Protein AF-A0AAN5B076-F1 (afdb_monomer)

Sequence (112 aa):
MNPATCAICGQPLDDAAEGAYGDWVAFADHDNHTLPEPGSRAPGLAYFCAEHLALARERAAWRCHDAVQALRLHAGAQAASAPQALSAPAPLAGAAEADLAPQSPWWQRWWG

Nearest PDB structures (foldseek):
  7rwm-assembly1_A  TM=4.803E-01  e=9.383E-01  Lactococcus cremoris subsp. cremoris IBB477

Radius of gyration: 25.63 Å; Cα contacts (8 Å, |Δi|>4): 112; chains: 1; bounding box: 55×45×74 Å

Foldseek 3Di:
DDFAAALAPRHGQVPQDPPFGWDKAAALPQDPPDPADVPDDRFRIGIHTSVCRVQLNVHSDDGPVVSSVVSNVVVVVVVVVPPPPDPDPDDDDDDDDDDDDPPDPPVVPPDD

Mean predicted aligned error: 15.93 Å

pLDDT: mean 70.01, std 17.13, range [39.66, 91.88]

Solvent-accessible surface area (backbone atoms only — not comparable to full-atom values): 7184 Å² total; per-residue (Å²): 131,85,72,60,39,17,75,72,83,56,53,48,59,88,72,43,58,94,88,45,71,47,50,76,46,63,16,61,55,36,58,90,82,61,80,54,56,96,89,51,82,49,61,21,56,48,40,24,40,52,89,50,36,64,67,50,60,78,35,26,84,32,47,39,71,60,36,48,50,55,49,41,52,50,54,53,50,49,64,70,64,47,81,77,80,74,84,74,80,77,80,90,72,80,88,81,82,90,79,93,73,86,79,75,63,81,79,64,80,79,62,135

Structure (mmCIF, N/CA/C/O backbone):
data_AF-A0AAN5B076-F1
#
_entry.id   AF-A0AAN5B076-F1
#
loop_
_atom_site.group_PDB
_atom_site.id
_atom_site.type_symbol
_atom_site.label_atom_id
_atom_site.label_alt_id
_atom_site.label_comp_id
_atom_site.label_asym_id
_atom_site.label_entity_id
_atom_site.label_seq_id
_atom_site.pdbx_PDB_ins_code
_atom_site.Cartn_x
_atom_site.Cartn_y
_atom_site.Cartn_z
_atom_site.occupancy
_atom_site.B_iso_or_equiv
_atom_site.auth_seq_id
_atom_site.auth_comp_id
_atom_site.auth_asym_id
_atom_site.auth_atom_id
_atom_site.pdbx_PDB_model_num
ATOM 1 N N . MET A 1 1 ? 14.658 -4.714 15.142 1.00 47.34 1 MET A N 1
ATOM 2 C CA . MET A 1 1 ? 14.052 -4.628 13.795 1.00 47.34 1 MET A CA 1
ATOM 3 C C . MET A 1 1 ? 12.771 -3.827 13.941 1.00 47.34 1 MET A C 1
ATOM 5 O O . MET A 1 1 ? 12.039 -4.111 14.876 1.00 47.34 1 MET A O 1
ATOM 9 N N . ASN A 1 2 ? 12.540 -2.802 13.116 1.00 59.69 2 ASN A N 1
ATOM 10 C CA . ASN A 1 2 ? 11.247 -2.108 13.117 1.00 59.69 2 ASN A CA 1
ATOM 11 C C . ASN A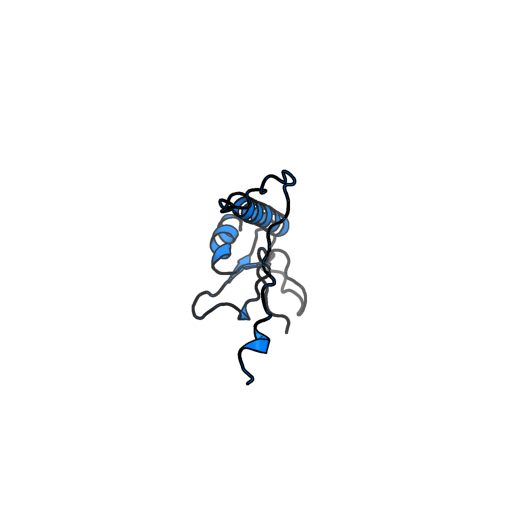 1 2 ? 10.221 -2.996 12.396 1.00 59.69 2 ASN A C 1
ATOM 13 O O . ASN A 1 2 ? 10.537 -3.453 11.294 1.00 59.69 2 ASN A O 1
ATOM 17 N N . PRO A 1 3 ? 9.042 -3.257 12.984 1.00 69.81 3 PRO A N 1
ATOM 18 C CA . PRO A 1 3 ? 8.018 -4.060 12.331 1.00 69.81 3 PRO A CA 1
ATOM 19 C C . PRO A 1 3 ? 7.515 -3.352 11.068 1.00 69.81 3 PRO A C 1
ATOM 21 O O . PRO A 1 3 ? 7.476 -2.119 10.999 1.00 69.81 3 PRO A O 1
ATOM 24 N N . ALA A 1 4 ? 7.135 -4.131 10.055 1.00 81.31 4 ALA A N 1
ATOM 25 C CA . ALA A 1 4 ? 6.453 -3.583 8.889 1.00 81.31 4 ALA A CA 1
ATOM 26 C C . ALA A 1 4 ? 5.117 -2.972 9.332 1.00 81.31 4 ALA A C 1
ATOM 28 O O . ALA A 1 4 ? 4.411 -3.560 10.148 1.00 81.31 4 ALA A O 1
ATOM 29 N N . THR A 1 5 ? 4.770 -1.796 8.812 1.00 86.25 5 THR A N 1
ATOM 30 C CA . THR A 1 5 ? 3.524 -1.097 9.148 1.00 86.25 5 THR A CA 1
ATOM 31 C C . THR A 1 5 ? 2.678 -0.890 7.907 1.00 86.25 5 THR A C 1
ATOM 33 O O . THR A 1 5 ? 3.201 -0.655 6.814 1.00 86.25 5 THR A O 1
ATOM 36 N N . CYS A 1 6 ? 1.357 -1.005 8.056 1.00 88.38 6 CYS A N 1
ATOM 37 C CA . CYS A 1 6 ? 0.434 -0.779 6.954 1.00 88.38 6 CYS A CA 1
ATOM 38 C C . CYS A 1 6 ? 0.576 0.658 6.437 1.00 88.38 6 CYS A C 1
ATOM 40 O O . CYS A 1 6 ? 0.461 1.617 7.201 1.00 88.38 6 CYS A O 1
ATOM 42 N N . ALA A 1 7 ? 0.762 0.824 5.126 1.00 87.44 7 ALA A N 1
ATOM 43 C CA . ALA A 1 7 ? 0.943 2.139 4.512 1.00 87.44 7 ALA A CA 1
ATOM 44 C C . ALA A 1 7 ? -0.297 3.061 4.596 1.00 87.44 7 ALA A C 1
ATOM 46 O O . ALA A 1 7 ? -0.170 4.266 4.348 1.00 87.44 7 ALA A O 1
ATOM 47 N N . ILE A 1 8 ? -1.471 2.519 4.951 1.00 88.62 8 ILE A N 1
ATOM 48 C CA . ILE A 1 8 ? -2.737 3.255 5.094 1.00 88.62 8 ILE A CA 1
ATOM 49 C C . ILE A 1 8 ? -3.029 3.577 6.562 1.00 88.62 8 ILE A C 1
ATOM 51 O O . ILE A 1 8 ? -3.036 4.750 6.920 1.00 88.62 8 ILE A O 1
ATOM 55 N N . CYS A 1 9 ? -3.249 2.562 7.406 1.00 86.62 9 CYS A N 1
ATOM 56 C CA . CYS A 1 9 ? -3.675 2.751 8.800 1.00 86.62 9 CYS A CA 1
ATOM 57 C C . CYS A 1 9 ? -2.522 2.786 9.818 1.00 86.62 9 CYS A C 1
ATOM 59 O O . CYS A 1 9 ? -2.746 3.100 10.982 1.00 86.62 9 CYS A O 1
ATOM 61 N N . GLY A 1 10 ? -1.294 2.452 9.410 1.00 84.88 10 GLY A N 1
ATOM 62 C CA . GLY A 1 10 ? -0.125 2.445 10.293 1.00 84.88 10 GLY A CA 1
ATOM 63 C C . GLY A 1 10 ? -0.039 1.261 11.259 1.00 84.88 10 GLY A C 1
ATOM 64 O O . GLY A 1 10 ? 0.939 1.190 12.000 1.00 84.88 10 GLY A O 1
ATOM 65 N N . GLN A 1 11 ? -0.996 0.321 11.246 1.00 82.75 11 GLN A N 1
ATOM 66 C CA . GLN A 1 11 ? -0.936 -0.860 12.114 1.00 82.75 11 GLN A CA 1
ATOM 67 C C . GLN A 1 11 ? 0.317 -1.705 11.830 1.00 82.75 11 GLN A C 1
ATOM 69 O O . GLN A 1 11 ? 0.622 -1.954 10.654 1.00 82.75 11 GLN A O 1
ATOM 74 N N . PRO A 1 12 ? 1.043 -2.140 12.874 1.00 78.25 12 PRO A N 1
ATOM 75 C CA . PRO A 1 12 ? 2.197 -3.014 12.722 1.00 78.25 12 PRO A CA 1
ATOM 76 C C . PRO A 1 12 ? 1.772 -4.439 12.339 1.00 78.25 12 PRO A C 1
ATOM 78 O O . PRO A 1 12 ? 0.672 -4.885 12.653 1.00 78.25 12 PRO A O 1
ATOM 81 N N . LEU A 1 13 ? 2.669 -5.160 11.662 1.00 74.75 13 LEU A N 1
ATOM 82 C CA . LEU A 1 13 ? 2.508 -6.570 11.289 1.00 74.75 13 LEU A CA 1
ATOM 83 C C . LEU A 1 13 ? 2.262 -7.478 12.509 1.00 74.75 13 LEU A C 1
ATOM 85 O O . LEU A 1 13 ? 1.474 -8.410 12.403 1.00 74.75 13 LEU A O 1
ATOM 89 N N . ASP A 1 14 ? 2.900 -7.191 13.648 1.00 66.62 14 ASP A N 1
ATOM 90 C CA . ASP A 1 14 ? 2.800 -7.991 14.881 1.00 66.62 14 ASP A CA 1
ATOM 91 C C . ASP A 1 14 ? 1.403 -7.980 15.533 1.00 66.62 14 ASP A C 1
ATOM 93 O O . ASP A 1 14 ? 1.087 -8.889 16.293 1.00 66.62 14 ASP A O 1
ATOM 97 N N . ASP A 1 15 ? 0.546 -7.001 15.214 1.00 58.81 15 ASP A N 1
ATOM 98 C CA . ASP A 1 15 ? -0.837 -6.920 15.721 1.00 58.81 15 ASP A CA 1
ATOM 99 C C . ASP A 1 15 ? -1.846 -7.709 14.860 1.00 58.81 15 ASP A C 1
ATOM 101 O O . ASP A 1 15 ? -3.058 -7.647 15.084 1.00 58.81 15 ASP A O 1
ATOM 105 N N . ALA A 1 16 ? -1.377 -8.458 13.854 1.00 54.72 16 ALA A N 1
ATOM 106 C CA . ALA A 1 16 ? -2.226 -9.365 13.094 1.00 54.72 16 ALA A CA 1
ATOM 107 C C . ALA A 1 16 ? -2.665 -10.535 13.991 1.00 54.72 16 ALA A C 1
ATOM 109 O O . ALA A 1 16 ? -1.950 -11.527 14.139 1.00 54.72 16 ALA A O 1
ATOM 110 N N . ALA A 1 17 ? -3.855 -10.412 14.586 1.00 53.59 17 ALA A N 1
ATOM 111 C CA . ALA A 1 17 ? -4.546 -11.508 15.258 1.00 53.59 17 ALA A CA 1
ATOM 112 C C . ALA A 1 17 ? -4.506 -12.777 14.386 1.00 53.59 17 ALA A C 1
ATOM 114 O O . ALA A 1 17 ? -4.632 -12.693 13.160 1.00 53.59 17 ALA A O 1
ATOM 115 N N . GLU A 1 18 ? -4.296 -13.933 15.025 1.00 51.22 18 GLU A N 1
ATOM 116 C CA . GLU A 1 18 ? -4.060 -15.233 14.386 1.00 51.22 18 GLU A CA 1
ATOM 117 C C . GLU A 1 18 ? -4.918 -15.432 13.120 1.00 51.22 18 GLU A C 1
ATOM 119 O O . GLU A 1 18 ? -6.136 -15.581 13.189 1.00 51.22 18 GLU A O 1
ATOM 124 N N . GLY A 1 19 ? -4.274 -15.406 11.945 1.00 57.59 19 GLY A N 1
ATOM 125 C CA . GLY A 1 19 ? -4.910 -15.684 10.652 1.00 57.59 19 GLY A CA 1
ATOM 126 C C . GLY A 1 19 ? -5.154 -14.488 9.721 1.00 57.59 19 GLY A C 1
ATOM 127 O O . GLY A 1 19 ? -5.460 -14.714 8.552 1.00 57.59 19 GLY A O 1
ATOM 128 N N . ALA A 1 20 ? -4.968 -13.239 10.162 1.00 62.88 20 ALA A N 1
ATOM 129 C CA . ALA A 1 20 ? -5.133 -12.048 9.316 1.00 62.88 20 ALA A CA 1
ATOM 130 C C . ALA A 1 20 ? -3.786 -11.450 8.870 1.00 62.88 20 ALA A C 1
ATOM 132 O O . ALA A 1 20 ? -3.467 -10.297 9.162 1.00 62.88 20 ALA A O 1
ATOM 133 N N . TYR A 1 21 ? -2.975 -12.2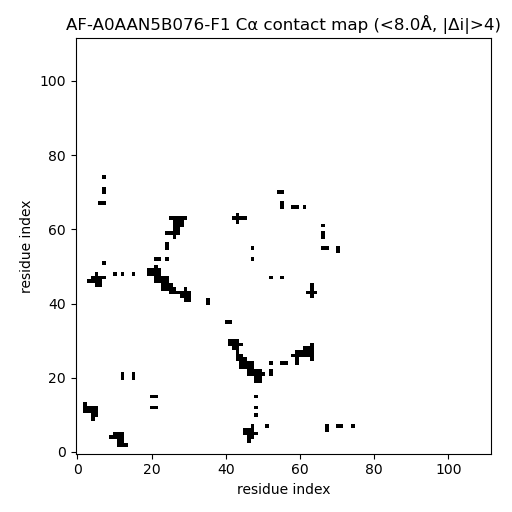35 8.158 1.00 75.19 21 TYR A N 1
ATOM 134 C CA . TYR A 1 21 ? -1.677 -11.766 7.671 1.00 75.19 21 TYR A CA 1
ATOM 135 C C . TYR A 1 21 ? -1.859 -10.742 6.545 1.00 75.19 21 TYR A C 1
ATOM 137 O O . TYR A 1 21 ? -2.508 -11.010 5.532 1.00 75.19 21 TYR A O 1
ATOM 145 N N . GLY A 1 22 ? -1.296 -9.548 6.736 1.00 81.88 22 GLY A N 1
ATOM 146 C CA . GLY A 1 22 ? -1.092 -8.609 5.642 1.00 81.88 22 GLY A CA 1
ATOM 147 C C . GLY A 1 22 ? 0.005 -9.086 4.694 1.00 81.88 22 GLY A C 1
ATOM 148 O O . GLY A 1 22 ? 0.698 -10.067 4.963 1.00 81.88 22 GLY A O 1
ATOM 149 N N . ASP A 1 23 ? 0.177 -8.379 3.584 1.00 87.00 23 ASP A N 1
ATOM 150 C CA . ASP A 1 23 ? 1.116 -8.769 2.535 1.00 87.00 23 ASP A CA 1
ATOM 151 C C . ASP A 1 23 ? 1.801 -7.543 1.919 1.00 87.00 23 ASP A C 1
ATOM 153 O O . ASP A 1 23 ? 1.321 -6.405 2.024 1.00 87.00 23 ASP A O 1
ATOM 157 N N . TRP A 1 24 ? 2.948 -7.779 1.288 1.00 88.25 24 TRP A N 1
ATOM 158 C CA . TRP A 1 24 ? 3.671 -6.760 0.538 1.00 88.25 24 TRP A CA 1
ATOM 159 C C . TRP A 1 24 ? 3.115 -6.671 -0.879 1.00 88.25 24 TRP A C 1
ATOM 161 O O . TRP A 1 24 ? 2.976 -7.672 -1.576 1.00 88.25 24 TRP A O 1
ATOM 171 N N . VAL A 1 25 ? 2.820 -5.454 -1.327 1.00 88.69 25 VAL A N 1
ATOM 172 C CA . VAL A 1 25 ? 2.339 -5.193 -2.685 1.00 88.69 25 VAL A CA 1
ATOM 173 C C . VAL A 1 25 ? 3.410 -4.429 -3.445 1.00 88.69 25 VAL A C 1
ATOM 175 O O . VAL A 1 25 ? 3.831 -3.347 -3.026 1.00 88.69 25 VAL A O 1
ATOM 178 N N . ALA A 1 26 ? 3.841 -5.017 -4.559 1.00 90.44 26 ALA A N 1
ATOM 179 C CA . ALA A 1 26 ? 4.680 -4.370 -5.554 1.00 90.44 26 ALA A CA 1
ATOM 180 C C . ALA A 1 26 ? 3.805 -3.551 -6.513 1.00 90.44 26 ALA A C 1
ATOM 182 O O . ALA A 1 26 ? 2.818 -4.051 -7.055 1.00 90.44 26 ALA A O 1
ATOM 183 N N . PHE A 1 27 ? 4.179 -2.293 -6.701 1.00 90.38 27 PHE A N 1
ATOM 184 C CA . PHE A 1 27 ? 3.540 -1.335 -7.594 1.00 90.38 27 PHE A CA 1
ATOM 185 C C . PHE A 1 27 ? 4.308 -1.206 -8.916 1.00 90.38 27 PHE A C 1
ATOM 187 O O . PHE A 1 27 ? 5.379 -1.785 -9.081 1.00 90.38 27 PHE A O 1
ATOM 194 N N . ALA A 1 28 ? 3.788 -0.431 -9.869 1.00 89.56 28 ALA A N 1
ATOM 195 C CA . ALA A 1 28 ? 4.368 -0.324 -11.211 1.00 89.56 28 ALA A CA 1
ATOM 196 C C . ALA A 1 28 ? 5.774 0.300 -11.248 1.00 89.56 28 ALA A C 1
ATOM 198 O O . ALA A 1 28 ? 6.517 0.079 -12.199 1.00 89.56 28 ALA A O 1
ATOM 199 N N . ASP A 1 29 ? 6.140 1.087 -10.235 1.00 87.44 29 ASP A N 1
ATOM 200 C CA . ASP A 1 29 ? 7.487 1.637 -10.041 1.00 87.44 29 ASP A CA 1
ATOM 201 C C . ASP A 1 29 ? 8.410 0.708 -9.237 1.00 87.44 29 ASP A C 1
ATOM 203 O O . ASP A 1 29 ? 9.527 1.102 -8.900 1.00 87.44 29 ASP A O 1
ATOM 207 N N . HIS A 1 30 ? 7.964 -0.511 -8.915 1.00 83.31 30 HIS A N 1
ATOM 208 C CA . HIS A 1 30 ? 8.806 -1.500 -8.262 1.00 83.31 30 HIS A CA 1
ATOM 209 C C . HIS A 1 30 ? 9.770 -2.129 -9.264 1.00 83.31 30 HIS A C 1
ATOM 211 O O . HIS A 1 30 ? 9.391 -2.955 -10.096 1.00 83.31 30 HIS A O 1
ATOM 217 N N . ASP A 1 31 ? 11.038 -1.749 -9.161 1.00 77.69 31 ASP A N 1
ATOM 218 C CA . ASP A 1 31 ? 12.101 -2.372 -9.931 1.00 77.69 31 ASP A CA 1
ATOM 219 C C . ASP A 1 31 ? 12.571 -3.654 -9.227 1.00 77.69 31 ASP A C 1
ATOM 221 O O . ASP A 1 31 ? 13.310 -3.614 -8.244 1.00 77.69 31 ASP A O 1
ATOM 225 N N . ASN A 1 32 ? 12.129 -4.807 -9.736 1.00 67.19 32 ASN A N 1
ATOM 226 C CA . ASN A 1 32 ? 12.476 -6.124 -9.185 1.00 67.19 32 ASN A CA 1
ATOM 227 C C . ASN A 1 32 ? 13.923 -6.553 -9.525 1.00 67.19 32 ASN A C 1
ATOM 229 O O . ASN A 1 32 ? 14.359 -7.641 -9.147 1.00 67.19 32 ASN A O 1
ATOM 233 N N . HIS A 1 33 ? 14.659 -5.727 -10.279 1.00 62.44 33 HIS A N 1
ATOM 234 C CA . HIS A 1 33 ? 16.037 -5.980 -10.707 1.00 62.44 33 HIS A CA 1
ATOM 235 C C . HIS A 1 33 ? 17.065 -5.259 -9.835 1.00 62.44 33 HIS A C 1
ATOM 237 O O . HIS A 1 33 ? 18.244 -5.620 -9.835 1.00 62.44 33 HIS A O 1
ATOM 243 N N . THR A 1 34 ? 16.622 -4.285 -9.047 1.00 55.44 34 THR A N 1
ATOM 244 C CA . THR A 1 34 ? 17.464 -3.560 -8.109 1.00 55.44 34 THR A CA 1
ATOM 245 C C . THR A 1 34 ? 17.319 -4.208 -6.740 1.00 55.44 34 THR A C 1
ATOM 247 O O . THR A 1 34 ? 16.379 -3.916 -6.006 1.0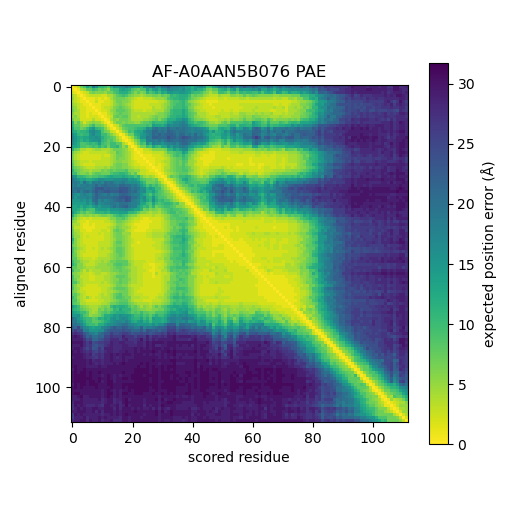0 55.44 34 THR A O 1
ATOM 250 N N . LEU A 1 35 ? 18.243 -5.112 -6.391 1.00 53.06 35 LEU A N 1
ATOM 251 C CA . LEU A 1 35 ? 18.348 -5.612 -5.018 1.00 53.06 35 LEU A CA 1
ATOM 252 C C . LEU A 1 35 ? 18.495 -4.393 -4.092 1.00 53.06 35 LEU A C 1
ATOM 254 O O . LEU A 1 35 ? 19.499 -3.683 -4.204 1.00 53.06 35 LEU A O 1
ATOM 258 N N . PRO A 1 36 ? 17.511 -4.095 -3.224 1.00 53.22 36 PRO A N 1
ATOM 259 C CA . PRO A 1 36 ? 17.634 -2.966 -2.322 1.00 53.22 36 PRO A CA 1
ATOM 260 C C . PRO A 1 36 ? 18.812 -3.236 -1.388 1.00 53.22 36 PRO A C 1
ATOM 262 O O . PRO A 1 36 ? 18.953 -4.341 -0.857 1.00 53.22 36 PRO A O 1
ATOM 265 N N . GLU A 1 37 ? 19.666 -2.234 -1.180 1.00 57.12 37 GLU A N 1
ATOM 266 C CA . GLU A 1 37 ? 20.687 -2.331 -0.140 1.00 57.12 37 GLU A CA 1
ATOM 267 C C . GLU A 1 37 ? 20.018 -2.675 1.201 1.00 57.12 37 GLU A C 1
ATOM 269 O O . GLU A 1 37 ? 18.911 -2.193 1.472 1.00 57.12 37 GLU A O 1
ATOM 274 N N . PRO A 1 38 ? 20.644 -3.505 2.052 1.00 48.00 38 PRO A N 1
ATOM 275 C CA . PRO A 1 38 ? 20.078 -3.859 3.346 1.00 48.00 38 PRO A CA 1
ATOM 276 C C . PRO A 1 38 ? 19.838 -2.588 4.176 1.00 48.00 38 PRO A C 1
ATOM 278 O O . PRO A 1 38 ? 20.773 -1.951 4.649 1.00 48.00 38 PRO A O 1
ATOM 281 N N . GLY A 1 39 ? 18.564 -2.213 4.333 1.00 51.97 39 GLY A N 1
ATOM 282 C CA . GLY A 1 39 ? 18.135 -0.985 5.016 1.00 51.97 39 GLY A CA 1
ATOM 283 C C . GLY A 1 39 ? 17.492 0.073 4.113 1.00 51.97 39 GLY A C 1
ATOM 284 O O . GLY A 1 39 ? 16.903 1.023 4.627 1.00 51.97 39 GLY A O 1
ATOM 285 N N . SER A 1 40 ? 17.535 -0.098 2.791 1.00 54.44 40 SER A N 1
ATOM 286 C CA . SER A 1 40 ? 16.868 0.787 1.838 1.00 54.44 40 SER A CA 1
ATOM 287 C C . SER A 1 40 ? 15.440 0.301 1.575 1.00 54.44 40 SER A C 1
ATOM 289 O O . SER A 1 40 ? 15.215 -0.862 1.237 1.00 54.44 40 SER A O 1
ATOM 291 N N . ARG A 1 41 ? 14.443 1.182 1.746 1.00 59.50 41 ARG A N 1
ATOM 292 C CA . ARG A 1 41 ? 13.068 0.899 1.301 1.00 59.50 41 ARG A CA 1
ATOM 293 C C . ARG A 1 41 ? 13.112 0.739 -0.216 1.00 59.50 41 ARG A C 1
ATOM 295 O O . ARG A 1 41 ? 13.361 1.722 -0.909 1.00 59.50 41 ARG A O 1
ATOM 302 N N . ALA A 1 42 ? 12.871 -0.472 -0.716 1.00 63.94 42 ALA A N 1
ATOM 303 C CA . ALA A 1 42 ? 12.725 -0.689 -2.149 1.00 63.94 42 ALA A CA 1
ATOM 304 C C . ALA A 1 42 ? 11.614 0.242 -2.675 1.00 63.94 42 ALA A C 1
ATOM 306 O O . ALA A 1 42 ? 10.487 0.176 -2.164 1.00 63.94 42 ALA A O 1
ATOM 307 N N . PRO A 1 43 ? 11.904 1.135 -3.638 1.00 72.31 43 PRO A N 1
ATOM 308 C CA . PRO A 1 43 ? 10.866 1.944 -4.258 1.00 72.31 43 PRO A CA 1
ATOM 309 C C . PRO A 1 43 ? 9.816 1.020 -4.885 1.00 72.31 43 PRO A C 1
ATOM 311 O O . PRO A 1 43 ? 10.108 -0.1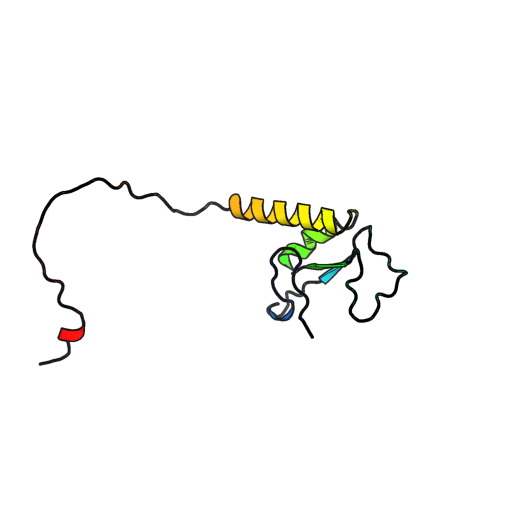14 -5.279 1.00 72.31 43 PRO A O 1
ATOM 314 N N . GLY A 1 44 ? 8.565 1.468 -4.893 1.00 80.81 44 GLY A N 1
ATOM 315 C CA . GLY A 1 44 ? 7.466 0.670 -5.421 1.00 80.81 44 GLY A CA 1
ATOM 316 C C . GLY A 1 44 ? 6.964 -0.474 -4.531 1.00 80.81 44 GLY A C 1
ATOM 317 O O . GLY A 1 44 ? 6.043 -1.160 -4.949 1.00 80.81 44 GLY A O 1
ATOM 318 N N . LEU A 1 45 ? 7.496 -0.697 -3.321 1.00 86.31 45 LEU A N 1
ATOM 319 C CA . LEU A 1 45 ? 7.047 -1.786 -2.439 1.00 86.31 45 LEU A CA 1
ATOM 320 C C . LEU A 1 45 ? 6.474 -1.252 -1.118 1.00 86.31 45 LEU A C 1
ATOM 322 O O . LEU A 1 45 ? 7.125 -0.472 -0.419 1.00 86.31 45 LEU A O 1
ATOM 326 N N . ALA A 1 46 ? 5.270 -1.689 -0.740 1.00 87.94 46 ALA A N 1
ATOM 327 C CA . ALA A 1 46 ? 4.657 -1.311 0.536 1.00 87.94 46 ALA A CA 1
ATOM 328 C C . ALA A 1 46 ? 3.855 -2.457 1.169 1.00 87.94 46 ALA A C 1
ATOM 330 O O . ALA A 1 46 ? 3.283 -3.288 0.467 1.00 87.94 46 ALA A O 1
ATOM 331 N N . TYR A 1 47 ? 3.811 -2.488 2.503 1.00 88.44 47 TYR A N 1
ATOM 332 C CA . TYR A 1 47 ? 3.044 -3.468 3.274 1.00 88.44 47 TYR A CA 1
ATOM 333 C C . TYR A 1 47 ? 1.624 -2.963 3.559 1.00 88.44 47 TYR A C 1
ATOM 335 O O . TYR A 1 47 ? 1.420 -1.785 3.882 1.00 88.44 47 TYR A O 1
ATOM 343 N N . PHE A 1 48 ? 0.643 -3.864 3.489 1.00 89.44 48 PHE A N 1
ATOM 344 C CA . PHE A 1 48 ? -0.760 -3.587 3.796 1.00 89.44 48 PHE A CA 1
ATOM 345 C C . PHE A 1 48 ? -1.336 -4.674 4.700 1.00 89.44 48 PHE A C 1
ATOM 347 O O . PHE A 1 48 ? -1.073 -5.851 4.480 1.00 89.44 48 PHE A O 1
ATOM 354 N N . CYS A 1 49 ? -2.144 -4.293 5.695 1.00 88.19 49 CYS A N 1
ATOM 355 C CA . CYS A 1 49 ? -2.887 -5.264 6.500 1.00 88.19 49 CYS A CA 1
ATOM 356 C C . CYS A 1 49 ? -3.977 -5.957 5.662 1.00 88.19 49 CYS A C 1
ATOM 358 O O . CYS A 1 49 ? -4.351 -5.461 4.596 1.00 88.19 49 CYS A O 1
ATOM 360 N N . ALA A 1 50 ? -4.508 -7.079 6.156 1.00 87.31 50 ALA A N 1
ATOM 361 C CA . ALA A 1 50 ? -5.498 -7.892 5.443 1.00 87.31 50 ALA A CA 1
ATOM 362 C C . ALA A 1 50 ? -6.717 -7.088 4.943 1.00 87.31 50 ALA A C 1
ATOM 364 O O . ALA A 1 50 ? -7.174 -7.302 3.823 1.00 87.31 50 ALA A O 1
ATOM 365 N N . GLU A 1 51 ? -7.189 -6.115 5.730 1.00 87.12 51 GLU A N 1
ATOM 366 C CA . GLU A 1 51 ? -8.314 -5.235 5.375 1.00 87.12 51 GLU A CA 1
ATOM 367 C C . GLU A 1 51 ? -8.022 -4.364 4.141 1.00 87.12 51 GLU A C 1
ATOM 369 O O . GLU A 1 51 ? -8.861 -4.190 3.260 1.00 87.12 51 GLU A O 1
ATOM 374 N N . HIS A 1 52 ? -6.800 -3.846 4.044 1.00 88.81 52 HIS A N 1
ATOM 375 C CA . HIS A 1 52 ? -6.399 -2.895 3.012 1.00 88.81 52 HIS A CA 1
ATOM 376 C C . HIS A 1 52 ? -5.716 -3.545 1.802 1.00 88.81 52 HIS A C 1
ATOM 378 O O . HIS A 1 52 ? -5.504 -2.893 0.775 1.00 88.81 52 HIS A O 1
ATOM 384 N N . LEU A 1 53 ? -5.369 -4.828 1.908 1.00 89.00 53 LEU A N 1
ATOM 385 C CA . LEU A 1 53 ? -4.615 -5.557 0.896 1.00 89.00 53 LEU A CA 1
ATOM 386 C C . LEU A 1 53 ? -5.368 -5.659 -0.438 1.00 89.00 53 LEU A C 1
ATOM 388 O O . LEU A 1 53 ? -4.769 -5.468 -1.496 1.00 89.00 53 LEU A O 1
ATOM 392 N N . ALA A 1 54 ? -6.677 -5.926 -0.403 1.00 89.19 54 ALA A N 1
ATOM 393 C CA . ALA A 1 54 ? -7.492 -6.036 -1.615 1.00 89.19 54 ALA A CA 1
ATOM 394 C C . ALA A 1 54 ? -7.488 -4.725 -2.421 1.00 89.19 54 ALA A C 1
ATOM 396 O O . ALA A 1 54 ? -7.184 -4.723 -3.614 1.00 89.19 54 ALA A O 1
ATOM 397 N N . LEU A 1 55 ? -7.707 -3.597 -1.739 1.00 88.56 55 LEU A N 1
ATOM 398 C CA . LEU A 1 55 ? -7.706 -2.267 -2.351 1.00 88.56 55 LEU A CA 1
ATOM 399 C C . LEU A 1 55 ? -6.331 -1.881 -2.917 1.00 88.56 55 LEU A C 1
ATOM 401 O O . LEU A 1 55 ? -6.250 -1.211 -3.952 1.00 88.56 55 LEU A O 1
ATOM 405 N N . ALA A 1 56 ? -5.251 -2.299 -2.251 1.00 89.94 56 ALA A N 1
ATOM 406 C CA . ALA A 1 56 ? -3.891 -2.089 -2.732 1.00 89.94 56 ALA A CA 1
ATOM 407 C C . ALA A 1 56 ? -3.610 -2.874 -4.022 1.00 89.94 56 ALA A C 1
ATOM 409 O O . ALA A 1 56 ? -3.046 -2.316 -4.964 1.00 89.94 56 ALA A O 1
ATOM 410 N N . ARG A 1 57 ? -4.066 -4.131 -4.109 1.00 90.69 57 ARG A N 1
ATOM 411 C CA . ARG A 1 57 ? -3.886 -4.987 -5.295 1.00 90.69 57 ARG A CA 1
ATOM 412 C C . ARG A 1 57 ? -4.588 -4.440 -6.538 1.00 90.69 57 ARG A C 1
ATOM 414 O O . ARG A 1 57 ? -4.012 -4.483 -7.619 1.00 90.69 57 ARG A O 1
ATOM 421 N N . GLU A 1 58 ? -5.770 -3.845 -6.392 1.00 91.88 58 GLU A N 1
ATOM 422 C CA . GLU A 1 58 ? -6.472 -3.171 -7.501 1.00 91.88 58 GLU 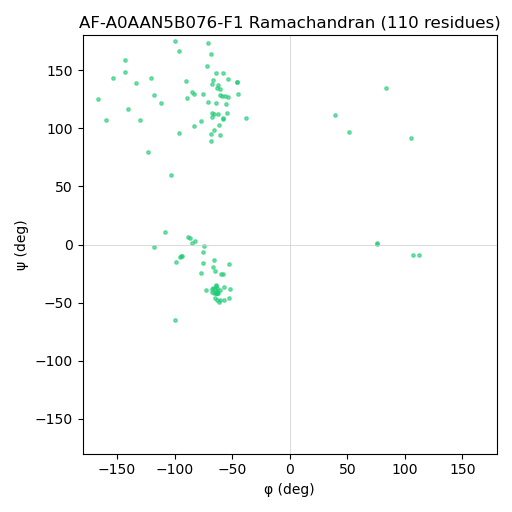A CA 1
ATOM 423 C C . GLU A 1 58 ? -5.663 -2.018 -8.118 1.00 91.88 58 GLU A C 1
ATOM 425 O O . GLU A 1 58 ? -5.856 -1.663 -9.279 1.00 91.88 58 GLU A O 1
ATOM 430 N N . ARG A 1 59 ? -4.752 -1.423 -7.340 1.00 90.38 59 ARG A N 1
ATOM 431 C CA . ARG A 1 59 ? -3.940 -0.263 -7.731 1.00 90.38 59 ARG A CA 1
ATOM 432 C C . ARG A 1 59 ? -2.477 -0.620 -7.973 1.00 90.38 59 ARG A C 1
ATOM 434 O O . ARG A 1 59 ? -1.667 0.282 -8.151 1.00 90.38 59 ARG A O 1
ATOM 441 N N . ALA A 1 60 ? -2.130 -1.907 -8.038 1.00 89.38 60 ALA A N 1
ATOM 442 C CA . ALA A 1 60 ? -0.757 -2.357 -8.276 1.00 89.38 60 ALA A CA 1
ATOM 443 C C . ALA A 1 60 ? -0.167 -1.823 -9.599 1.00 89.38 60 ALA A C 1
ATOM 445 O O . ALA A 1 60 ? 1.039 -1.644 -9.716 1.00 89.38 60 ALA A O 1
ATOM 446 N N . ALA A 1 61 ? -1.010 -1.495 -10.584 1.00 89.31 61 ALA A N 1
ATOM 447 C CA . ALA A 1 61 ? -0.581 -0.899 -11.852 1.00 89.31 61 ALA A CA 1
ATOM 448 C C . ALA A 1 61 ? -0.197 0.595 -11.760 1.00 89.31 61 ALA A C 1
ATOM 450 O O . ALA A 1 61 ? 0.233 1.181 -12.752 1.00 89.31 61 ALA A O 1
ATOM 451 N N . TRP A 1 62 ? -0.397 1.243 -10.611 1.00 90.06 62 TRP A N 1
ATOM 452 C CA . TRP A 1 62 ? -0.082 2.657 -10.404 1.00 90.06 62 TRP A CA 1
ATOM 453 C C . TRP A 1 62 ? 1.297 2.798 -9.758 1.00 90.06 62 TRP A C 1
ATOM 455 O O . TRP A 1 62 ? 1.847 1.827 -9.244 1.00 90.06 62 TRP A O 1
ATOM 465 N N . ARG A 1 63 ? 1.855 4.014 -9.747 1.00 87.56 63 ARG A N 1
ATOM 466 C CA . ARG A 1 63 ? 3.043 4.309 -8.935 1.00 87.56 63 ARG A CA 1
ATOM 467 C C . ARG A 1 63 ? 2.677 4.233 -7.452 1.00 87.56 63 ARG A C 1
ATOM 469 O O . ARG A 1 63 ? 1.636 4.754 -7.059 1.00 87.56 63 ARG A O 1
ATOM 476 N N . CYS A 1 64 ? 3.538 3.643 -6.629 1.00 88.19 64 CYS A N 1
ATOM 477 C CA . CYS A 1 64 ? 3.313 3.382 -5.207 1.00 88.19 64 CYS A CA 1
ATOM 478 C C . CYS A 1 64 ? 2.885 4.635 -4.442 1.00 88.19 64 CYS A C 1
ATOM 480 O O . CYS A 1 64 ? 1.897 4.605 -3.713 1.00 88.19 64 CYS A O 1
ATOM 482 N N . HIS A 1 65 ? 3.571 5.760 -4.659 1.00 87.50 65 HIS A N 1
ATOM 483 C CA . HIS A 1 65 ? 3.204 7.031 -4.033 1.00 87.50 65 HIS A CA 1
ATOM 484 C C . HIS A 1 65 ? 1.754 7.441 -4.350 1.00 87.50 65 HIS A C 1
ATOM 486 O O . HIS A 1 65 ? 0.992 7.777 -3.441 1.00 87.50 65 HIS A O 1
ATOM 492 N N . ASP A 1 66 ? 1.358 7.369 -5.621 1.00 88.81 66 ASP A N 1
ATOM 493 C CA . ASP A 1 66 ? 0.033 7.792 -6.081 1.00 88.81 66 ASP A CA 1
ATOM 494 C C . ASP A 1 66 ? -1.052 6.805 -5.637 1.00 88.81 66 ASP A C 1
ATOM 496 O O . ASP A 1 66 ? -2.126 7.215 -5.196 1.00 88.81 66 ASP A O 1
ATOM 500 N N . ALA A 1 67 ? -0.750 5.504 -5.670 1.00 89.19 67 ALA A N 1
ATOM 501 C CA . ALA A 1 67 ? -1.627 4.457 -5.166 1.00 89.19 67 ALA A CA 1
ATOM 502 C C . ALA A 1 67 ? -1.894 4.625 -3.666 1.00 89.19 67 ALA A C 1
ATOM 504 O O . ALA A 1 67 ? -3.050 4.642 -3.245 1.00 89.19 67 ALA A O 1
ATOM 505 N N . VAL A 1 68 ? -0.845 4.802 -2.856 1.00 87.56 68 VAL A N 1
ATOM 506 C CA . VAL A 1 68 ? -0.964 4.984 -1.402 1.00 87.56 68 VAL A CA 1
ATOM 507 C C . VAL A 1 68 ? -1.721 6.268 -1.070 1.00 87.56 68 VAL A C 1
ATOM 509 O O . VAL A 1 68 ? -2.578 6.247 -0.188 1.00 87.56 68 VAL A O 1
ATOM 512 N N . GLN A 1 69 ? -1.467 7.372 -1.779 1.00 88.81 69 GLN A N 1
ATOM 513 C CA . GLN A 1 69 ? -2.222 8.611 -1.577 1.00 88.81 69 GLN A CA 1
ATOM 514 C C . GLN A 1 69 ? -3.706 8.448 -1.918 1.00 88.81 69 GLN A C 1
ATOM 516 O O . GLN A 1 69 ? -4.564 8.804 -1.110 1.00 88.81 69 GLN A O 1
ATOM 521 N N . ALA A 1 70 ? -4.026 7.855 -3.070 1.00 87.06 70 ALA A N 1
ATOM 522 C CA . ALA A 1 70 ? -5.409 7.597 -3.462 1.00 87.06 70 ALA A CA 1
ATOM 523 C C . ALA A 1 70 ? -6.131 6.684 -2.457 1.00 87.06 70 ALA A C 1
ATOM 525 O O . ALA A 1 70 ? -7.292 6.915 -2.117 1.00 87.06 70 ALA A O 1
ATOM 526 N N . LEU A 1 71 ? -5.433 5.672 -1.939 1.00 87.31 71 LEU A N 1
ATOM 527 C CA . LEU A 1 71 ? -5.959 4.752 -0.936 1.00 87.31 71 LEU A CA 1
ATOM 528 C C . LEU A 1 71 ? -6.205 5.423 0.417 1.00 87.31 71 LEU A C 1
ATOM 530 O O . LEU A 1 71 ? -7.243 5.184 1.029 1.00 87.31 71 LEU A O 1
ATOM 534 N N . ARG A 1 72 ? -5.304 6.302 0.871 1.00 87.94 72 ARG A N 1
ATOM 535 C CA . ARG A 1 72 ? -5.500 7.089 2.101 1.00 87.94 72 ARG A CA 1
ATOM 536 C C . ARG A 1 72 ? -6.690 8.030 1.990 1.00 87.94 72 ARG A C 1
ATOM 538 O O . ARG A 1 72 ? -7.472 8.125 2.931 1.00 87.94 72 ARG A O 1
ATOM 545 N N . LEU A 1 73 ? -6.857 8.686 0.842 1.00 85.69 73 LEU A N 1
ATOM 546 C CA . LEU A 1 73 ? -8.029 9.522 0.579 1.00 85.69 73 LEU A CA 1
ATOM 547 C C . LEU A 1 73 ? -9.316 8.695 0.590 1.00 85.69 73 LEU A C 1
ATOM 549 O O . LEU A 1 73 ? -10.308 9.124 1.170 1.00 85.69 73 LEU A O 1
ATOM 553 N N . HIS A 1 74 ? -9.297 7.498 0.003 1.00 82.50 74 HIS A N 1
ATOM 554 C CA . HIS A 1 74 ? -10.447 6.600 0.010 1.00 82.50 74 HIS A CA 1
ATOM 555 C C . HIS A 1 74 ? -10.796 6.113 1.424 1.00 82.50 74 HIS A C 1
ATOM 557 O O . HIS A 1 74 ? -11.955 6.192 1.820 1.00 82.50 74 HIS A O 1
ATOM 563 N N . ALA A 1 75 ? -9.809 5.685 2.215 1.00 77.56 75 ALA A N 1
ATOM 564 C CA . ALA A 1 75 ? -10.014 5.267 3.602 1.00 77.56 75 ALA A CA 1
ATOM 565 C C . ALA A 1 75 ? -10.497 6.428 4.493 1.00 77.56 75 ALA A C 1
ATOM 567 O O . ALA A 1 75 ? -11.428 6.261 5.276 1.00 77.56 75 ALA A O 1
ATOM 568 N N . GLY A 1 76 ? -9.933 7.630 4.327 1.00 71.81 76 GLY A N 1
ATOM 569 C CA . GLY A 1 76 ? -10.394 8.837 5.019 1.00 71.81 76 GLY A CA 1
ATOM 570 C C . GLY A 1 76 ? -11.815 9.249 4.619 1.00 71.81 76 GLY A C 1
ATOM 571 O O . GLY A 1 76 ? -12.611 9.629 5.476 1.00 71.81 76 GL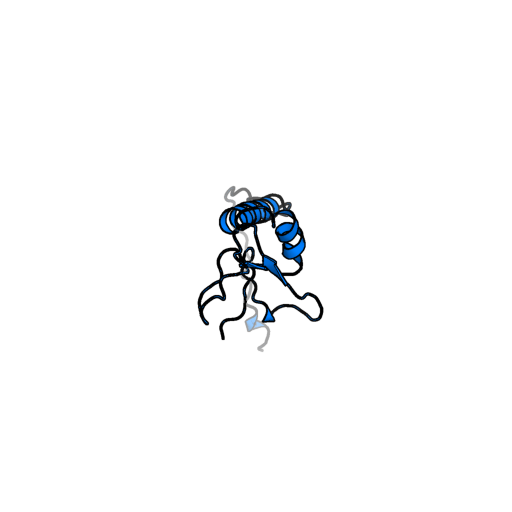Y A O 1
ATOM 572 N N . ALA A 1 77 ? -12.173 9.114 3.339 1.00 65.25 77 ALA A N 1
ATOM 573 C CA . ALA A 1 77 ? -13.534 9.341 2.862 1.00 65.25 77 ALA A CA 1
ATOM 574 C C . ALA A 1 77 ? -14.517 8.295 3.409 1.00 65.25 77 ALA A C 1
ATOM 576 O O . ALA A 1 77 ? -15.637 8.653 3.762 1.00 65.25 77 ALA A O 1
ATOM 577 N N . GLN A 1 78 ? -14.108 7.029 3.540 1.00 59.81 78 GLN A N 1
ATOM 578 C CA . GLN A 1 78 ? -14.920 5.993 4.183 1.00 59.81 78 GLN A CA 1
ATOM 579 C C . GLN A 1 78 ? -15.092 6.244 5.688 1.00 59.81 78 GLN A C 1
ATOM 581 O O . GLN A 1 78 ? -16.200 6.100 6.194 1.00 59.81 78 GLN A O 1
ATOM 586 N N . ALA A 1 79 ? -14.059 6.723 6.387 1.00 56.75 79 ALA A N 1
ATOM 587 C CA . ALA A 1 79 ? -14.171 7.143 7.786 1.00 56.75 79 ALA A CA 1
ATOM 588 C C . ALA A 1 79 ? -15.107 8.355 7.969 1.00 56.75 79 ALA A C 1
ATOM 590 O O . ALA A 1 79 ? -15.833 8.428 8.957 1.00 56.75 79 ALA A O 1
ATOM 591 N N . ALA A 1 80 ? -15.130 9.284 7.008 1.00 54.72 80 ALA A N 1
ATOM 592 C CA . ALA A 1 80 ? -16.054 10.421 7.002 1.00 54.72 80 ALA A CA 1
ATOM 593 C C . ALA A 1 80 ? -17.486 10.050 6.566 1.00 54.72 80 ALA A C 1
ATOM 595 O O . ALA A 1 80 ? -18.432 10.746 6.926 1.00 54.72 80 ALA A O 1
ATOM 596 N N . SER A 1 81 ? -17.644 8.970 5.794 1.00 46.59 81 SER A N 1
ATOM 597 C CA . SER A 1 81 ? -18.937 8.485 5.282 1.00 46.59 81 SER A CA 1
ATOM 598 C C . SER A 1 81 ? -19.569 7.402 6.160 1.00 46.59 81 SER A C 1
ATOM 600 O O . SER A 1 81 ? -20.732 7.054 5.954 1.00 46.59 81 SER A O 1
ATOM 602 N N . ALA A 1 82 ? -18.834 6.868 7.140 1.00 40.53 82 ALA A N 1
ATOM 603 C CA . ALA A 1 82 ? -19.427 6.083 8.209 1.00 40.53 82 ALA A CA 1
ATOM 604 C C . ALA A 1 82 ? -20.453 6.975 8.927 1.00 40.53 82 ALA A C 1
ATOM 606 O O . ALA A 1 82 ? -20.109 8.100 9.300 1.00 40.53 82 ALA A O 1
ATOM 607 N N . PRO A 1 83 ? -21.711 6.529 9.105 1.00 43.88 83 PRO A N 1
ATOM 608 C CA . PRO A 1 83 ? -22.698 7.316 9.820 1.00 43.88 83 PRO A CA 1
ATOM 609 C C . PRO A 1 83 ? -22.146 7.572 11.218 1.00 43.88 83 PRO A C 1
ATOM 611 O O . PRO A 1 83 ? -22.046 6.656 12.033 1.00 43.88 83 PRO A O 1
ATOM 614 N N . GLN A 1 84 ? -21.753 8.818 11.478 1.00 44.94 84 GLN A N 1
ATOM 615 C CA . GLN A 1 84 ? -21.468 9.289 12.820 1.00 44.94 84 GLN A CA 1
ATOM 616 C C . GLN A 1 84 ? -22.761 9.124 13.613 1.00 44.94 84 GLN A C 1
ATOM 618 O O . GLN A 1 84 ? -23.663 9.961 13.563 1.00 44.94 84 GLN A O 1
ATOM 623 N N . ALA A 1 85 ? -22.887 7.990 14.298 1.00 45.03 85 ALA A N 1
ATOM 624 C CA . ALA A 1 85 ? -23.912 7.791 15.294 1.00 45.03 85 ALA A CA 1
ATO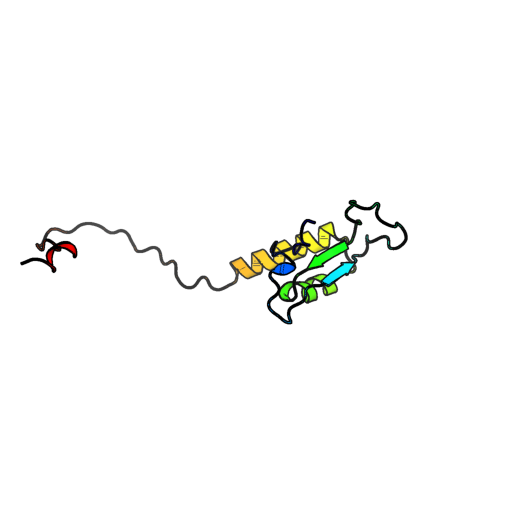M 625 C C . ALA A 1 85 ? -23.683 8.844 16.385 1.00 45.03 85 ALA A C 1
ATOM 627 O O . ALA A 1 85 ? -22.766 8.734 17.189 1.00 45.03 85 ALA A O 1
ATOM 628 N N . LEU A 1 86 ? -24.520 9.881 16.342 1.00 50.22 86 LEU A N 1
ATOM 629 C CA . LEU A 1 86 ? -24.793 10.864 17.385 1.00 50.22 86 LEU A CA 1
ATOM 630 C C . LEU A 1 86 ? -23.569 11.560 18.007 1.00 50.22 86 LEU A C 1
ATOM 632 O O . LEU A 1 86 ? -23.043 11.179 19.047 1.00 50.22 86 LEU A O 1
ATOM 636 N N . SER A 1 87 ? -23.272 12.748 17.495 1.00 46.81 87 SER A N 1
ATOM 637 C CA . SER A 1 87 ? -22.997 13.882 18.380 1.00 46.81 87 SER A CA 1
ATOM 638 C C . SER A 1 87 ? -23.963 14.995 18.013 1.00 46.81 87 SER A C 1
ATOM 640 O O . SER A 1 87 ? -23.652 15.910 17.260 1.00 46.81 87 SER A O 1
ATOM 642 N N . ALA A 1 88 ? -25.196 14.854 18.502 1.00 45.75 88 ALA A N 1
ATOM 643 C CA . ALA A 1 88 ? -26.140 15.956 18.537 1.00 45.75 88 ALA A CA 1
ATOM 644 C C . ALA A 1 88 ? -25.567 17.035 19.477 1.00 45.75 88 ALA A C 1
ATOM 646 O O . ALA A 1 88 ? -25.313 16.723 20.644 1.00 45.75 88 ALA A O 1
ATOM 647 N N . PRO A 1 89 ? -25.346 18.284 19.030 1.00 45.12 89 PRO A N 1
ATOM 648 C CA . PRO A 1 89 ? -25.080 19.367 19.961 1.00 45.12 89 PRO A CA 1
ATOM 649 C C . PRO A 1 89 ? -26.360 19.609 20.764 1.00 45.12 89 PRO A C 1
ATOM 651 O O . PRO A 1 89 ? -27.386 20.012 20.215 1.00 45.12 89 PRO A O 1
ATOM 654 N N . ALA A 1 90 ? -26.316 19.318 22.064 1.00 53.03 90 ALA A N 1
ATOM 655 C CA . ALA A 1 90 ? -27.374 19.711 22.980 1.00 53.03 90 ALA A CA 1
ATOM 656 C C . ALA A 1 90 ? -27.561 21.240 22.889 1.00 53.03 90 ALA A C 1
ATOM 658 O O . ALA A 1 90 ? -26.572 21.971 23.005 1.00 53.03 90 ALA A O 1
ATOM 659 N N . PRO A 1 91 ? -28.785 21.751 22.663 1.00 46.53 91 PRO A N 1
ATOM 660 C CA . PRO A 1 91 ? -29.018 23.184 22.677 1.00 46.53 91 PRO A CA 1
ATOM 661 C C . PRO A 1 91 ? -28.795 23.720 24.096 1.00 46.53 91 PRO A C 1
ATOM 663 O O . PRO A 1 91 ? -29.544 23.422 25.024 1.00 46.53 91 PRO A O 1
ATOM 666 N N . LEU A 1 92 ? -27.744 24.527 24.251 1.00 57.56 92 LEU A N 1
ATOM 667 C CA . LEU A 1 92 ? -27.528 25.403 25.399 1.00 57.56 92 LEU A CA 1
ATOM 668 C C . LEU A 1 92 ? -28.581 26.523 25.376 1.00 57.56 92 LEU A C 1
ATOM 670 O O . LEU A 1 92 ? -28.368 27.592 24.814 1.00 57.56 92 LEU A O 1
ATOM 674 N N . ALA A 1 93 ? -29.718 26.261 26.009 1.00 46.19 93 ALA A N 1
ATOM 675 C CA . ALA A 1 93 ? -30.605 27.261 26.593 1.00 46.19 93 ALA A CA 1
ATOM 676 C C . ALA A 1 93 ? -30.869 26.755 28.019 1.00 46.19 93 ALA A C 1
ATOM 678 O O . ALA A 1 93 ? -31.416 25.678 28.204 1.00 46.19 93 ALA A O 1
ATOM 679 N N . GLY A 1 94 ? -30.321 27.351 29.069 1.00 40.72 94 GLY A N 1
ATOM 680 C CA . GLY A 1 94 ? -30.510 28.748 29.421 1.00 40.72 94 GLY A CA 1
ATOM 681 C C . GLY A 1 94 ? -31.452 28.775 30.624 1.00 40.72 94 GLY A C 1
ATOM 682 O O . GLY A 1 94 ? -32.657 28.746 30.443 1.00 40.72 94 GLY A O 1
ATOM 683 N N . ALA A 1 95 ? -30.849 28.759 31.817 1.00 49.09 95 ALA A N 1
ATOM 684 C CA . ALA A 1 95 ? -31.358 29.214 33.115 1.00 49.09 95 ALA A CA 1
ATOM 685 C C . ALA A 1 95 ? -32.835 28.947 33.495 1.00 49.09 95 ALA A C 1
ATOM 687 O O . ALA A 1 95 ? -33.731 29.654 33.049 1.00 49.09 95 ALA A O 1
ATOM 688 N N . ALA A 1 96 ? -33.042 28.063 34.477 1.00 40.78 96 ALA A N 1
ATOM 689 C CA . ALA A 1 96 ? -33.849 28.367 35.665 1.00 40.78 96 ALA A CA 1
ATOM 690 C C . ALA A 1 96 ? -33.473 27.375 36.784 1.00 40.78 96 ALA A C 1
ATOM 692 O O . ALA A 1 96 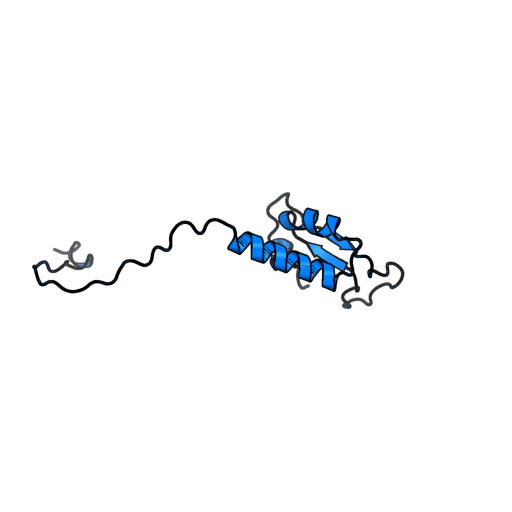? -33.523 26.170 36.576 1.00 40.78 96 ALA A O 1
ATOM 693 N N . GLU A 1 97 ? -32.755 27.827 37.808 1.00 39.66 97 GLU A N 1
ATOM 694 C CA . GLU A 1 97 ? -33.276 28.178 39.141 1.00 39.66 97 GLU A CA 1
ATOM 695 C C . GLU A 1 97 ? -33.411 26.965 40.076 1.00 39.66 97 GLU A C 1
ATOM 697 O O . GLU A 1 97 ? -33.809 25.872 39.693 1.00 39.66 97 GLU A O 1
ATOM 702 N N . ALA A 1 98 ? -32.942 27.194 41.299 1.00 49.22 98 ALA A N 1
ATOM 703 C CA . ALA A 1 98 ? -32.714 26.258 42.385 1.00 49.22 98 ALA A CA 1
ATOM 704 C C . ALA A 1 98 ? -33.849 25.255 42.650 1.00 49.22 98 ALA A C 1
ATOM 706 O O . ALA A 1 98 ? -35.000 25.657 42.756 1.00 49.22 98 ALA A O 1
ATOM 707 N N . ASP A 1 99 ? -33.485 24.001 42.945 1.00 44.88 99 ASP A N 1
ATOM 708 C CA . ASP A 1 99 ? -34.013 23.351 44.146 1.00 44.88 99 ASP A CA 1
ATOM 709 C C . ASP A 1 99 ? -33.076 22.251 44.683 1.00 44.88 99 ASP A C 1
ATOM 711 O O . ASP A 1 99 ? -32.375 21.552 43.953 1.00 44.88 99 ASP A O 1
ATOM 715 N N . LEU A 1 100 ? -33.043 22.192 46.008 1.00 51.19 100 LEU A N 1
ATOM 716 C CA . LEU A 1 100 ? -32.233 21.398 46.924 1.00 51.19 100 LEU A CA 1
ATOM 717 C C . LEU A 1 100 ? -32.067 19.904 46.578 1.00 51.19 100 LEU A C 1
ATOM 719 O O . LEU A 1 100 ? -33.033 19.150 46.565 1.00 51.19 100 LEU A O 1
ATOM 723 N N . ALA A 1 101 ? -30.814 19.437 46.577 1.00 55.72 101 ALA A N 1
ATOM 724 C CA . ALA A 1 101 ? -30.384 18.319 47.432 1.00 55.72 101 ALA A CA 1
ATOM 725 C C . ALA A 1 101 ? -28.843 18.234 47.460 1.00 55.72 101 ALA A C 1
ATOM 727 O O . ALA A 1 101 ? -28.226 18.126 46.397 1.00 55.72 101 ALA A O 1
ATOM 728 N N . PRO A 1 102 ? -28.177 18.241 48.632 1.00 53.25 102 PRO A N 1
ATOM 729 C CA . PRO A 1 102 ? -26.769 17.881 48.690 1.00 53.25 102 PRO A CA 1
ATOM 730 C C . PRO A 1 102 ? -26.644 16.390 48.362 1.00 53.25 102 PRO A C 1
ATOM 732 O O . PRO A 1 102 ? -27.051 15.530 49.142 1.00 53.25 102 PRO A O 1
ATOM 735 N N . GLN A 1 103 ? -26.090 16.073 47.192 1.00 59.78 103 GLN A N 1
ATOM 736 C CA . GLN A 1 103 ? -25.645 14.716 46.899 1.00 59.78 103 GLN A CA 1
ATOM 737 C C . GLN A 1 103 ? -24.483 14.397 47.841 1.00 59.78 103 GLN A C 1
ATOM 739 O O . GLN A 1 103 ? -23.348 14.819 47.616 1.00 59.78 103 GLN A O 1
ATOM 744 N N . SER A 1 104 ? -24.785 13.695 48.933 1.00 63.88 104 SER A N 1
ATOM 745 C CA . SER A 1 104 ? -23.776 13.177 49.848 1.00 63.88 104 SER A CA 1
ATOM 746 C C . SER A 1 104 ? -22.761 12.350 49.058 1.00 63.88 104 SER A C 1
ATOM 748 O O . SER A 1 104 ? -23.151 11.435 48.325 1.00 63.88 104 SER A O 1
ATOM 750 N N . PRO A 1 105 ? -21.460 12.639 49.179 1.00 68.00 105 PRO A N 1
ATOM 751 C CA . PRO A 1 105 ? -20.452 11.879 48.470 1.00 68.00 105 PRO A CA 1
ATOM 752 C C . PRO A 1 105 ? -20.409 10.441 49.007 1.00 68.00 105 PRO A C 1
ATOM 754 O O . PRO A 1 105 ? -20.539 10.183 50.204 1.00 68.00 105 PRO A O 1
ATOM 757 N N . TRP A 1 106 ? -20.215 9.498 48.087 1.00 68.19 106 TRP A N 1
ATOM 758 C CA . TRP A 1 106 ? -20.279 8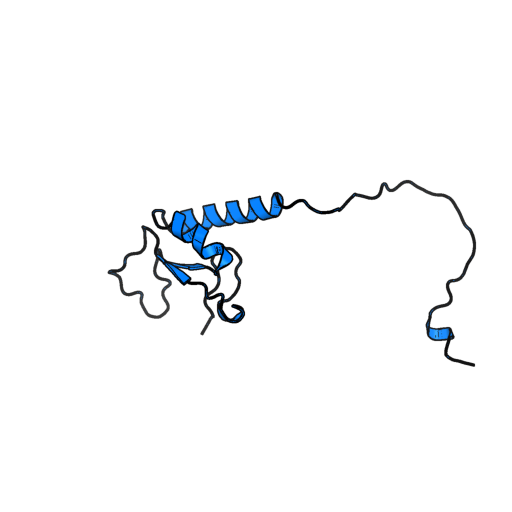.045 48.285 1.00 68.19 106 TRP A CA 1
ATOM 759 C C . TRP A 1 106 ? -19.413 7.491 49.435 1.00 68.19 106 TRP A C 1
ATOM 761 O O . TRP A 1 106 ? -19.656 6.375 49.895 1.00 68.19 106 TRP A O 1
ATOM 771 N N . TRP A 1 107 ? -18.442 8.261 49.934 1.00 69.56 107 TRP A N 1
ATOM 772 C CA . TRP A 1 107 ? -17.572 7.878 51.046 1.00 69.56 107 TRP A CA 1
ATOM 773 C C . TRP A 1 107 ? -18.244 7.933 52.432 1.00 69.56 107 TRP A C 1
ATOM 775 O O . TRP A 1 107 ? -17.742 7.297 53.353 1.00 69.56 107 TRP A O 1
ATOM 785 N N . GLN A 1 108 ? -19.402 8.591 52.600 1.00 62.16 108 GLN A N 1
ATOM 786 C CA . GLN A 1 108 ? -20.140 8.598 53.881 1.00 62.16 108 GLN A CA 1
ATOM 787 C C . GLN A 1 108 ? -21.036 7.360 54.118 1.00 62.16 108 GLN A C 1
ATOM 789 O O . GLN A 1 108 ? -21.715 7.283 55.134 1.00 62.16 108 GLN A O 1
ATOM 794 N N . ARG A 1 109 ? -21.059 6.358 53.222 1.00 62.81 109 ARG A N 1
ATOM 795 C CA . ARG A 1 109 ? -21.887 5.137 53.395 1.00 62.81 109 ARG A CA 1
ATOM 796 C C . ARG A 1 109 ? -21.246 4.021 54.233 1.00 62.81 109 ARG A C 1
ATOM 798 O O . ARG A 1 109 ? -21.863 2.970 54.367 1.00 62.81 109 ARG A O 1
ATOM 805 N N . TRP A 1 110 ? -20.039 4.207 54.769 1.00 63.66 110 TRP A N 1
ATOM 806 C CA . TRP A 1 110 ? -19.268 3.107 55.381 1.00 63.66 110 TRP A CA 1
ATOM 807 C C . TRP A 1 110 ? -18.955 3.264 56.877 1.00 63.66 110 TRP A C 1
ATOM 809 O O . TRP A 1 110 ? -18.346 2.368 57.450 1.00 63.66 110 TRP A O 1
ATOM 819 N N . TRP A 1 111 ? -19.342 4.372 57.508 1.00 63.00 111 TRP A N 1
ATOM 820 C CA . TRP A 1 111 ? -19.172 4.649 58.942 1.00 63.00 111 TRP A CA 1
ATOM 821 C C . TRP A 1 111 ? -20.483 5.354 59.351 1.00 63.00 111 TRP A C 1
ATOM 823 O O . TRP A 1 111 ? -20.858 6.319 58.697 1.00 63.00 111 TRP A O 1
ATOM 833 N N . GLY A 1 112 ? -21.337 4.834 60.233 1.00 46.84 112 GLY A N 1
ATOM 834 C CA . GLY A 1 112 ? -21.007 4.505 61.615 1.00 46.84 112 GLY A CA 1
ATOM 835 C C . GLY A 1 112 ? -21.193 5.767 62.438 1.00 46.84 112 GLY A C 1
ATOM 836 O O . GLY A 1 112 ? -20.211 6.534 62.489 1.00 46.84 112 GLY A O 1
#

Secondary structure (DSSP, 8-state):
-PPPB-TTT--BGGG--TT---EEEE-TT--TTS---TT---TTEEEE-HHHHHHHHHTTTS-HHHHHHHHHHHHHHHHHHS-----------------------GGGGS--